Protein AF-A0A1Y5YV63-F1 (afdb_monomer)

Structure (mmCIF, N/CA/C/O backbone):
data_AF-A0A1Y5YV63-F1
#
_entry.id   AF-A0A1Y5YV63-F1
#
loop_
_atom_site.group_PDB
_atom_site.id
_atom_site.type_symbol
_atom_site.label_atom_id
_atom_site.label_alt_id
_atom_site.label_comp_id
_atom_site.label_asym_id
_atom_site.label_entity_id
_atom_site.label_seq_id
_atom_site.pdbx_PDB_ins_code
_atom_site.Cartn_x
_atom_site.Cartn_y
_atom_site.Cartn_z
_atom_site.occupancy
_atom_site.B_iso_or_equiv
_atom_site.auth_seq_id
_atom_site.auth_comp_id
_atom_site.auth_asym_id
_atom_site.auth_atom_id
_atom_site.pdbx_PDB_model_num
ATOM 1 N N . MET A 1 1 ? 2.923 13.831 8.811 1.00 59.12 1 MET A N 1
ATOM 2 C CA . MET A 1 1 ? 2.624 13.366 7.435 1.00 59.12 1 MET A CA 1
ATOM 3 C C . MET A 1 1 ? 2.087 11.944 7.505 1.00 59.12 1 MET A C 1
ATOM 5 O O . MET A 1 1 ? 2.642 11.150 8.254 1.00 59.12 1 MET A O 1
ATOM 9 N N . ASN A 1 2 ? 1.005 11.634 6.784 1.00 85.69 2 ASN A N 1
ATOM 10 C CA . ASN A 1 2 ? 0.391 10.301 6.792 1.00 85.69 2 ASN A CA 1
ATOM 11 C C . ASN A 1 2 ? 1.276 9.321 6.015 1.00 85.69 2 ASN A C 1
ATOM 13 O O . ASN A 1 2 ? 1.344 9.419 4.792 1.00 85.69 2 ASN A O 1
ATOM 17 N N . LYS A 1 3 ? 1.930 8.381 6.708 1.00 87.38 3 LYS A N 1
ATOM 18 C CA . LYS A 1 3 ? 2.785 7.338 6.107 1.00 87.38 3 LYS A CA 1
ATOM 19 C C . LYS A 1 3 ? 2.072 6.585 4.981 1.00 87.38 3 LYS A C 1
ATOM 21 O O . LYS A 1 3 ? 2.655 6.377 3.925 1.00 87.38 3 LYS A O 1
ATOM 26 N N . LYS A 1 4 ? 0.767 6.334 5.145 1.00 90.19 4 LYS A N 1
ATOM 27 C CA . LYS A 1 4 ? -0.118 5.815 4.091 1.00 90.19 4 LYS A CA 1
ATOM 28 C C . LYS A 1 4 ? -0.000 6.566 2.753 1.00 90.19 4 LY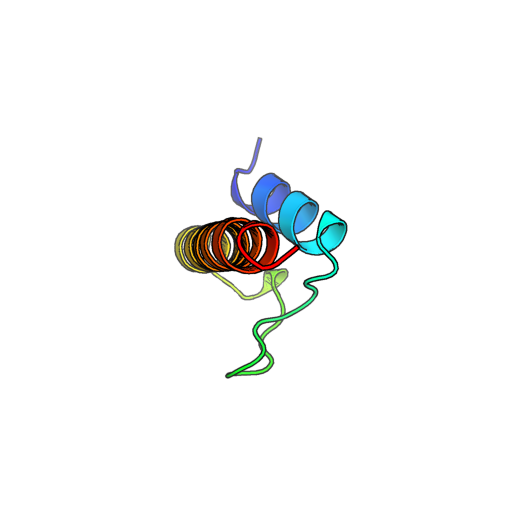S A C 1
ATOM 30 O O . LYS A 1 4 ? 0.084 5.922 1.718 1.00 90.19 4 LYS A O 1
ATOM 35 N N . ARG A 1 5 ? 0.038 7.906 2.745 1.00 91.12 5 ARG A N 1
ATOM 36 C CA . ARG A 1 5 ? 0.197 8.683 1.498 1.00 91.12 5 ARG A CA 1
ATOM 37 C C . ARG A 1 5 ? 1.555 8.446 0.842 1.00 91.12 5 ARG A C 1
ATOM 39 O O . ARG A 1 5 ? 1.596 8.251 -0.364 1.00 91.12 5 ARG A O 1
ATOM 46 N N . ILE A 1 6 ? 2.625 8.418 1.638 1.00 92.50 6 ILE A N 1
ATOM 47 C CA . ILE A 1 6 ? 3.988 8.172 1.146 1.00 92.50 6 ILE A CA 1
ATOM 48 C C . ILE A 1 6 ? 4.063 6.788 0.491 1.00 92.50 6 ILE A C 1
ATOM 50 O O . ILE A 1 6 ? 4.603 6.655 -0.600 1.00 92.50 6 ILE A O 1
ATOM 54 N N . TYR A 1 7 ? 3.472 5.764 1.113 1.00 93.44 7 TYR A N 1
ATOM 55 C CA . TYR A 1 7 ? 3.452 4.420 0.535 1.00 93.44 7 TYR A CA 1
ATOM 56 C C . TYR A 1 7 ? 2.679 4.349 -0.783 1.00 93.44 7 TYR A C 1
ATOM 58 O O . TYR A 1 7 ? 3.158 3.736 -1.732 1.00 93.44 7 TYR A O 1
ATOM 66 N N . ILE A 1 8 ? 1.533 5.028 -0.876 1.00 93.12 8 ILE A N 1
ATOM 67 C CA . ILE A 1 8 ? 0.772 5.112 -2.129 1.00 93.12 8 ILE A CA 1
ATOM 68 C C . ILE A 1 8 ? 1.604 5.799 -3.220 1.00 93.12 8 ILE A C 1
ATOM 70 O O . ILE A 1 8 ? 1.682 5.283 -4.327 1.00 93.12 8 ILE A O 1
ATOM 74 N N . GLU A 1 9 ? 2.262 6.922 -2.924 1.00 93.56 9 GLU A N 1
ATOM 75 C CA . GLU A 1 9 ? 3.110 7.625 -3.900 1.00 93.56 9 GLU A CA 1
ATOM 76 C C . GLU A 1 9 ? 4.271 6.756 -4.403 1.00 93.56 9 GLU A C 1
ATOM 78 O O . GLU A 1 9 ? 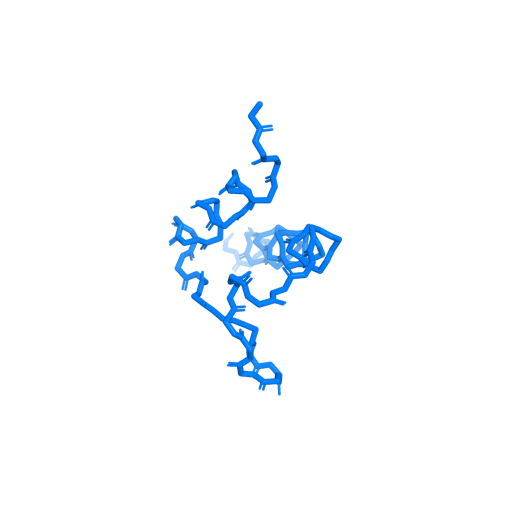4.526 6.721 -5.605 1.00 93.56 9 GLU A O 1
ATOM 83 N N . VAL A 1 10 ? 4.936 6.012 -3.512 1.00 91.88 10 VAL A N 1
ATOM 84 C CA . VAL A 1 10 ? 6.013 5.077 -3.885 1.00 91.88 10 VAL A CA 1
ATOM 85 C C . VAL A 1 10 ? 5.499 3.975 -4.813 1.00 91.88 10 VAL A C 1
ATOM 87 O O . VAL A 1 10 ? 6.144 3.676 -5.818 1.00 91.88 10 VAL A O 1
ATOM 90 N N . LEU A 1 11 ? 4.338 3.389 -4.507 1.00 91.88 11 LEU A N 1
ATOM 91 C CA . LEU A 1 11 ? 3.723 2.346 -5.334 1.00 91.88 11 LEU A CA 1
ATOM 92 C C . LEU A 1 11 ? 3.311 2.881 -6.709 1.00 91.88 11 LEU A C 1
ATOM 94 O O . LEU A 1 11 ? 3.646 2.276 -7.725 1.00 91.88 11 LEU A O 1
ATOM 98 N N . LEU A 1 12 ? 2.693 4.063 -6.758 1.00 92.62 12 LEU A N 1
ATOM 99 C CA . LEU A 1 12 ? 2.339 4.719 -8.018 1.00 92.62 12 LEU A CA 1
ATOM 100 C C . LEU A 1 12 ? 3.579 5.026 -8.867 1.00 92.62 12 LEU A C 1
ATOM 102 O O . LEU A 1 12 ? 3.551 4.833 -10.080 1.00 92.62 12 LEU A O 1
ATOM 106 N N . HIS A 1 13 ? 4.679 5.460 -8.245 1.00 91.56 13 HIS A N 1
ATOM 107 C CA . HIS A 1 13 ? 5.945 5.707 -8.940 1.00 91.56 13 HIS A CA 1
ATOM 108 C C . HIS A 1 13 ? 6.577 4.419 -9.500 1.00 91.56 13 HIS A C 1
ATOM 110 O O . HIS A 1 13 ? 7.283 4.466 -10.505 1.00 91.56 13 HIS A O 1
ATOM 116 N N . LYS A 1 14 ? 6.311 3.264 -8.879 1.00 88.00 14 LYS A N 1
ATOM 117 C CA . LYS A 1 14 ? 6.695 1.931 -9.378 1.00 88.00 14 LYS A CA 1
ATOM 118 C C . LYS A 1 14 ? 5.758 1.397 -10.474 1.00 88.00 14 LYS A C 1
ATOM 120 O O . LYS A 1 14 ? 6.057 0.373 -11.074 1.00 88.00 14 LYS A O 1
ATOM 125 N N . GLY A 1 15 ? 4.653 2.089 -10.766 1.00 89.44 15 GLY A N 1
ATOM 126 C CA . GLY A 1 15 ? 3.636 1.637 -11.722 1.00 89.44 15 GLY A CA 1
ATOM 127 C C . GLY A 1 15 ? 2.609 0.670 -11.124 1.00 89.44 15 GLY A C 1
ATOM 128 O O . GLY A 1 15 ? 1.864 0.033 -11.867 1.00 89.44 15 GLY A O 1
ATOM 129 N N . ILE A 1 16 ? 2.543 0.568 -9.795 1.00 89.69 16 ILE A N 1
ATOM 130 C CA . ILE A 1 16 ? 1.562 -0.246 -9.076 1.00 89.69 16 ILE A CA 1
ATOM 131 C C . ILE A 1 16 ? 0.399 0.658 -8.674 1.00 89.69 16 ILE A C 1
ATOM 133 O O . ILE A 1 16 ? 0.566 1.608 -7.912 1.00 89.69 16 ILE A O 1
ATOM 137 N N . TYR A 1 17 ? -0.794 0.354 -9.180 1.00 91.31 17 TYR A N 1
ATOM 138 C CA . TYR A 1 17 ? -2.002 1.164 -8.957 1.00 91.31 17 TYR A CA 1
ATOM 139 C C . TYR A 1 17 ? -3.046 0.472 -8.077 1.00 91.31 17 TYR A C 1
A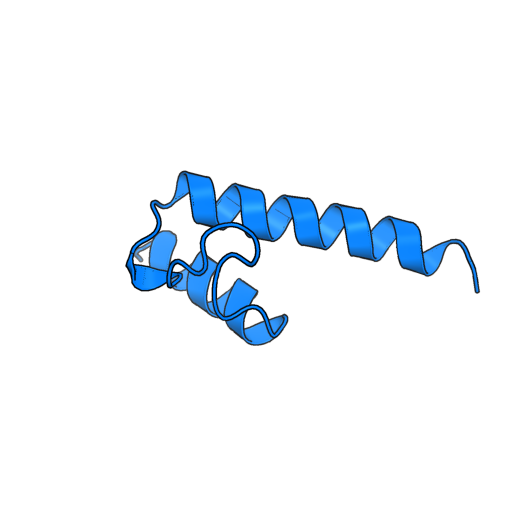TOM 141 O O . TYR A 1 17 ? -3.956 1.122 -7.565 1.00 91.31 17 TYR A O 1
ATOM 149 N N . LYS A 1 18 ? -2.935 -0.846 -7.921 1.00 91.19 18 LYS A N 1
ATOM 150 C CA . LYS A 1 18 ? -3.855 -1.712 -7.183 1.00 91.19 18 LYS A CA 1
ATOM 151 C C . LYS A 1 18 ? -3.152 -3.023 -6.846 1.00 91.19 18 LYS A C 1
ATOM 153 O O . LYS A 1 18 ? -2.146 -3.349 -7.470 1.00 91.19 18 LYS A O 1
ATOM 158 N N . GLU A 1 19 ? -3.698 -3.765 -5.896 1.00 88.31 19 GLU A N 1
ATOM 159 C CA . GLU A 1 19 ? -3.279 -5.144 -5.646 1.00 88.31 19 GLU A CA 1
ATOM 160 C C . GLU A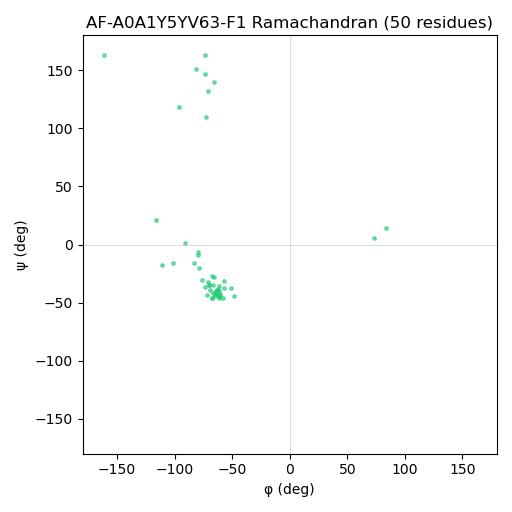 1 19 ? -3.758 -6.048 -6.793 1.00 88.31 19 GLU A C 1
ATOM 162 O O . GLU A 1 19 ? -4.916 -5.962 -7.206 1.00 88.31 19 GLU A O 1
ATOM 167 N N . GLU A 1 20 ? -2.880 -6.895 -7.332 1.00 85.25 20 GLU A N 1
ATOM 168 C CA . GLU A 1 20 ? -3.199 -7.721 -8.505 1.00 85.25 20 GLU A CA 1
ATOM 169 C C . GLU A 1 20 ? -4.137 -8.890 -8.179 1.00 85.25 20 GLU A C 1
ATOM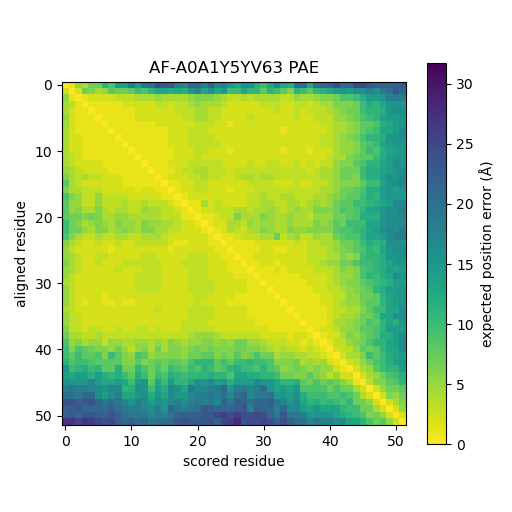 171 O O . GLU A 1 20 ? -5.034 -9.178 -8.971 1.00 85.25 20 GLU A O 1
ATOM 176 N N . ASP A 1 21 ? -3.996 -9.502 -6.998 1.00 85.06 21 ASP A N 1
ATOM 177 C CA . ASP A 1 21 ? -4.779 -10.681 -6.601 1.00 85.06 21 ASP A CA 1
ATOM 178 C C . ASP A 1 21 ? -6.247 -10.354 -6.299 1.00 85.06 21 ASP A C 1
ATOM 180 O O . ASP A 1 21 ? -7.155 -11.080 -6.705 1.00 85.06 21 ASP A O 1
ATOM 184 N N . THR A 1 22 ? -6.506 -9.256 -5.583 1.00 87.19 22 THR A N 1
ATOM 185 C CA . THR A 1 22 ? -7.875 -8.872 -5.195 1.00 87.19 22 THR A CA 1
ATOM 186 C C . THR A 1 22 ? -8.456 -7.758 -6.060 1.00 87.19 22 THR A C 1
ATOM 188 O O . THR A 1 22 ? -9.665 -7.520 -6.035 1.00 87.19 22 THR A O 1
ATOM 191 N N . GLY A 1 23 ? -7.614 -7.042 -6.810 1.00 88.25 23 GLY A N 1
ATOM 192 C CA . GLY A 1 23 ? -8.004 -5.861 -7.575 1.00 88.25 23 GLY A CA 1
ATOM 193 C C . GLY A 1 23 ? -8.280 -4.611 -6.730 1.00 88.25 23 GLY A C 1
ATOM 194 O O . GLY A 1 23 ? -8.733 -3.610 -7.293 1.00 88.25 23 GLY A O 1
ATOM 195 N N . ARG A 1 24 ? -8.036 -4.642 -5.411 1.00 92.38 24 ARG A N 1
ATOM 196 C CA . ARG A 1 24 ? -8.293 -3.514 -4.499 1.00 92.38 24 ARG A CA 1
ATOM 197 C C . ARG A 1 24 ? -7.410 -2.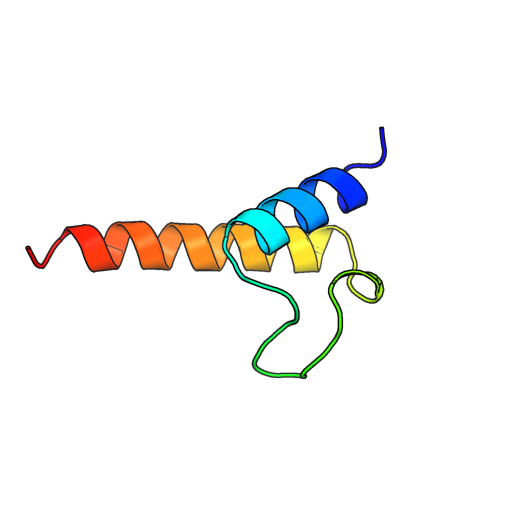310 -4.790 1.00 92.38 24 ARG A C 1
ATOM 199 O O . ARG A 1 24 ? -6.211 -2.441 -5.036 1.00 92.38 24 ARG A O 1
ATOM 206 N N . GLN A 1 25 ? -7.997 -1.118 -4.696 1.00 93.31 25 GLN A N 1
ATOM 207 C CA . GLN A 1 25 ? -7.268 0.133 -4.886 1.00 93.31 25 GLN A CA 1
ATOM 208 C C . GLN A 1 25 ? -6.372 0.432 -3.680 1.00 93.31 25 GLN A C 1
ATOM 210 O O . GLN A 1 25 ? -6.760 0.215 -2.532 1.00 93.31 25 GLN A O 1
ATOM 215 N N . LEU A 1 26 ? -5.216 1.059 -3.916 1.00 93.25 26 LEU A N 1
ATOM 216 C CA . LEU A 1 26 ? -4.260 1.404 -2.850 1.00 93.25 26 LEU A CA 1
ATOM 217 C C . LEU A 1 26 ? -4.868 2.289 -1.745 1.00 93.25 26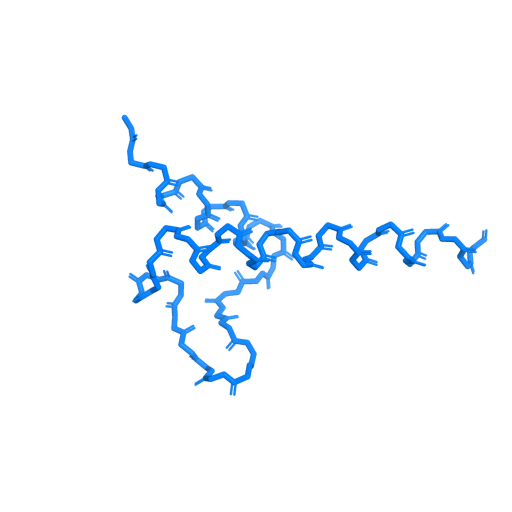 LEU A C 1
ATOM 219 O O . LEU A 1 26 ? -4.491 2.207 -0.576 1.00 93.25 26 LEU A O 1
ATOM 223 N N . TYR A 1 27 ? -5.836 3.140 -2.093 1.00 92.25 27 TYR A N 1
ATOM 224 C CA . TYR A 1 27 ? -6.521 4.006 -1.128 1.00 92.25 27 TYR A CA 1
ATOM 225 C C . TYR A 1 27 ? -7.395 3.227 -0.137 1.00 92.25 27 TYR A C 1
ATOM 227 O O . TYR A 1 27 ? -7.588 3.683 0.995 1.00 92.25 27 TYR A O 1
ATOM 235 N N . GLU A 1 28 ? -7.879 2.053 -0.540 1.00 92.00 28 GLU A N 1
ATOM 236 C CA . GLU A 1 28 ? -8.716 1.157 0.262 1.00 92.00 28 GLU A CA 1
ATOM 237 C C . GLU A 1 28 ? -7.880 0.271 1.194 1.00 92.00 28 GLU A C 1
ATOM 239 O O . GLU A 1 28 ? -8.402 -0.266 2.168 1.00 92.00 28 GLU A O 1
ATOM 244 N N . MET A 1 29 ? -6.574 0.168 0.940 1.00 92.12 29 MET A N 1
ATOM 245 C CA . MET A 1 29 ? -5.655 -0.670 1.704 1.00 92.12 29 MET A CA 1
ATOM 246 C C . MET A 1 29 ? -5.192 0.011 2.995 1.00 92.12 29 MET A C 1
ATOM 248 O O . MET A 1 29 ? -5.111 1.243 3.113 1.00 92.12 29 MET A O 1
ATOM 252 N N . SER A 1 30 ? -4.881 -0.796 4.000 1.00 93.06 30 SER A N 1
ATOM 253 C CA . SER A 1 30 ? -4.247 -0.344 5.234 1.00 93.06 30 SER A CA 1
ATOM 254 C C . SER A 1 30 ? -2.765 -0.015 5.019 1.00 93.06 30 SER A C 1
ATOM 256 O O . SER A 1 30 ? -2.139 -0.426 4.046 1.00 93.06 30 SER A O 1
ATOM 258 N N . GLU A 1 31 ? -2.174 0.727 5.959 1.00 92.19 31 GLU A N 1
ATOM 259 C CA . GLU A 1 31 ? -0.746 1.070 5.917 1.00 92.19 31 GLU A CA 1
ATOM 260 C C . GLU A 1 31 ? 0.158 -0.174 5.852 1.00 92.19 31 GLU A C 1
ATOM 262 O O . GLU A 1 31 ? 1.159 -0.169 5.141 1.00 92.19 31 GLU A O 1
ATOM 267 N N . LYS A 1 32 ? -0.224 -1.248 6.556 1.00 92.00 32 LYS A N 1
ATOM 268 C CA . LYS A 1 32 ? 0.515 -2.513 6.575 1.00 92.00 32 LYS A CA 1
ATOM 269 C C . LYS A 1 32 ? 0.470 -3.219 5.220 1.00 92.00 32 LYS A C 1
ATOM 271 O O . LYS A 1 32 ? 1.508 -3.657 4.747 1.00 92.00 32 LYS A O 1
ATOM 276 N N . GLU A 1 33 ? -0.700 -3.307 4.593 1.00 92.44 33 GLU A N 1
ATOM 277 C CA . GLU A 1 33 ? -0.838 -3.953 3.279 1.00 92.44 33 GLU A CA 1
ATOM 278 C C . GLU A 1 33 ? -0.049 -3.196 2.198 1.00 92.44 33 GLU A C 1
ATOM 280 O O . GLU A 1 33 ? 0.645 -3.806 1.390 1.00 92.44 33 GLU A O 1
ATOM 285 N N . LEU A 1 34 ? -0.068 -1.858 2.234 1.00 92.69 34 LEU A N 1
ATOM 286 C CA . LEU A 1 34 ? 0.751 -1.033 1.341 1.00 92.69 34 LEU A CA 1
ATOM 287 C C . LEU A 1 34 ? 2.254 -1.264 1.548 1.00 92.69 34 LEU A C 1
ATOM 289 O O . LEU A 1 34 ? 3.015 -1.272 0.585 1.00 92.69 34 LEU A O 1
ATOM 293 N N . PHE A 1 35 ? 2.693 -1.451 2.793 1.00 91.31 35 PHE A N 1
ATOM 294 C CA . PHE A 1 35 ? 4.090 -1.753 3.095 1.00 91.31 35 PHE A CA 1
ATOM 295 C C . PHE A 1 35 ? 4.518 -3.127 2.558 1.00 91.31 35 PHE A C 1
ATOM 297 O O . PHE A 1 35 ? 5.600 -3.239 1.982 1.00 91.31 35 PHE A O 1
ATOM 304 N N . GLU A 1 36 ? 3.669 -4.150 2.691 1.00 90.75 36 GLU A N 1
ATOM 305 C C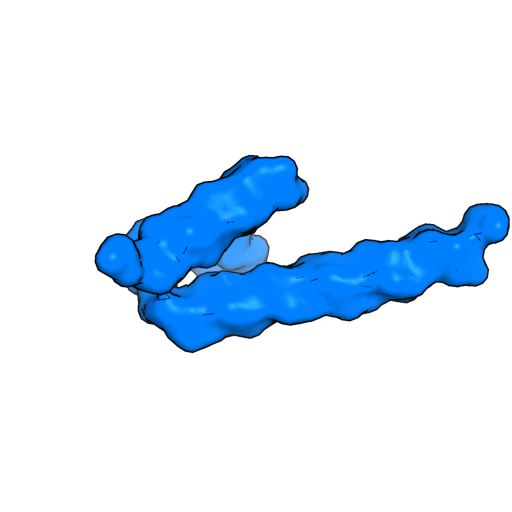A . GLU A 1 36 ? 3.937 -5.484 2.137 1.00 90.75 36 GLU A CA 1
ATOM 306 C C . GLU A 1 36 ? 4.020 -5.457 0.603 1.00 90.75 36 GLU A C 1
ATOM 308 O O . GLU A 1 36 ? 4.933 -6.060 0.046 1.00 90.75 36 GLU A O 1
ATOM 313 N N . LEU A 1 37 ? 3.160 -4.683 -0.077 1.00 89.25 37 LEU A N 1
ATOM 314 C CA . LEU A 1 37 ? 3.256 -4.465 -1.528 1.00 89.25 37 LEU A CA 1
ATOM 315 C C . LEU A 1 37 ? 4.607 -3.862 -1.933 1.00 89.25 37 LEU A C 1
ATOM 317 O O . LEU A 1 37 ? 5.250 -4.337 -2.866 1.00 89.25 37 LEU A O 1
ATOM 321 N N . ILE A 1 38 ? 5.067 -2.830 -1.216 1.00 88.81 38 ILE A N 1
ATOM 322 C CA . ILE A 1 38 ? 6.369 -2.200 -1.487 1.00 88.81 38 ILE A CA 1
ATOM 323 C C . ILE A 1 38 ? 7.502 -3.209 -1.286 1.00 88.81 38 ILE A C 1
ATOM 325 O O . ILE A 1 38 ? 8.434 -3.257 -2.087 1.00 88.81 38 ILE A O 1
ATOM 329 N N . LYS A 1 39 ? 7.437 -4.003 -0.214 1.00 87.06 39 LYS A N 1
ATOM 330 C CA . LYS A 1 39 ? 8.467 -4.987 0.120 1.00 87.06 39 LYS A CA 1
ATOM 331 C C . LYS A 1 39 ? 8.523 -6.127 -0.902 1.00 87.06 39 LYS A C 1
ATOM 333 O O . LYS A 1 39 ? 9.616 -6.449 -1.363 1.00 87.06 39 LYS A O 1
ATOM 338 N N . GLY A 1 40 ? 7.373 -6.681 -1.288 1.00 82.56 40 GLY A N 1
ATOM 339 C CA . GLY A 1 40 ? 7.285 -7.730 -2.307 1.00 82.56 40 GLY A CA 1
ATOM 340 C C . GLY A 1 40 ? 7.807 -7.269 -3.670 1.00 82.56 40 GLY A C 1
ATOM 341 O O . GLY A 1 40 ? 8.483 -8.022 -4.366 1.00 82.56 40 GLY A O 1
ATOM 342 N N . ASP A 1 41 ? 7.587 -6.001 -4.026 1.00 77.62 41 ASP A N 1
ATOM 343 C CA . ASP A 1 41 ? 8.135 -5.430 -5.258 1.00 77.62 41 ASP A CA 1
ATOM 344 C C . ASP A 1 41 ? 9.667 -5.260 -5.205 1.00 77.62 41 ASP A C 1
ATOM 346 O O . ASP A 1 41 ? 10.370 -5.550 -6.172 1.00 77.62 41 ASP A O 1
ATOM 350 N N . VAL A 1 42 ? 10.220 -4.856 -4.053 1.00 71.44 42 VAL A N 1
ATOM 351 C CA . VAL A 1 42 ? 11.681 -4.760 -3.852 1.00 71.44 42 VAL A CA 1
ATOM 352 C C . VAL A 1 42 ? 12.363 -6.127 -3.966 1.00 71.44 42 VAL A C 1
ATOM 354 O O . VAL A 1 42 ? 13.436 -6.211 -4.562 1.00 71.44 42 VAL A O 1
ATOM 357 N N . GLU A 1 43 ? 11.754 -7.189 -3.433 1.00 68.12 43 GLU A N 1
ATOM 358 C CA . GLU A 1 43 ? 12.278 -8.561 -3.532 1.00 68.12 43 GLU A CA 1
ATOM 359 C C . GLU A 1 43 ? 12.264 -9.089 -4.980 1.00 68.12 43 GLU A C 1
ATOM 361 O O . GLU A 1 43 ? 13.200 -9.773 -5.404 1.00 68.12 43 GLU A O 1
ATOM 366 N N . ASN A 1 44 ? 11.260 -8.714 -5.777 1.00 62.78 44 ASN A N 1
ATOM 367 C CA . ASN A 1 44 ? 11.217 -9.046 -7.204 1.00 62.78 44 ASN A CA 1
ATOM 368 C C . ASN A 1 44 ? 12.270 -8.280 -8.027 1.00 62.78 44 ASN A C 1
ATOM 370 O O . ASN A 1 44 ? 12.847 -8.835 -8.969 1.00 62.78 44 ASN A O 1
ATOM 374 N N . GLU A 1 45 ? 12.571 -7.028 -7.667 1.00 60.34 45 GLU A N 1
ATOM 375 C CA . GLU A 1 45 ? 13.565 -6.202 -8.367 1.00 60.34 45 GLU A CA 1
ATOM 376 C C . GLU A 1 45 ? 15.010 -6.698 -8.145 1.00 60.34 45 GLU A C 1
ATOM 378 O O . GLU A 1 45 ? 15.844 -6.658 -9.056 1.00 60.34 45 GLU A O 1
ATOM 383 N N . THR A 1 46 ? 15.326 -7.222 -6.955 1.00 58.19 46 THR A N 1
ATOM 384 C CA . THR A 1 46 ? 16.627 -7.861 -6.685 1.00 58.19 46 THR A CA 1
ATOM 385 C C . THR A 1 46 ? 16.780 -9.200 -7.400 1.00 58.19 46 THR A C 1
ATOM 387 O O . THR A 1 46 ? 17.887 -9.525 -7.831 1.00 58.19 46 THR A O 1
ATOM 390 N N . HIS A 1 47 ? 15.695 -9.951 -7.600 1.00 52.03 47 HIS A N 1
ATOM 391 C CA . HIS A 1 47 ? 15.747 -11.231 -8.311 1.00 52.03 47 HIS A CA 1
ATOM 392 C C . HIS A 1 47 ? 15.874 -11.073 -9.836 1.00 52.03 47 HIS A C 1
ATOM 394 O O . HIS A 1 47 ? 16.521 -11.888 -10.496 1.00 52.03 47 HIS A O 1
ATOM 400 N N . THR A 1 48 ? 15.322 -10.000 -10.409 1.00 50.31 48 THR A N 1
ATOM 401 C CA . THR A 1 48 ? 15.408 -9.719 -11.855 1.00 50.31 48 THR A CA 1
ATOM 402 C C . THR A 1 48 ? 16.746 -9.115 -12.288 1.00 50.31 48 THR A C 1
ATOM 404 O O . THR A 1 48 ? 17.125 -9.254 -13.451 1.00 50.31 48 THR A O 1
ATOM 407 N N . LYS A 1 49 ? 17.522 -8.516 -11.373 1.00 47.28 49 LYS A N 1
ATOM 408 C CA . LYS A 1 49 ? 18.884 -8.025 -11.668 1.00 47.28 49 LYS A CA 1
ATOM 409 C C . LYS A 1 49 ? 19.968 -9.112 -11.662 1.00 47.28 49 LYS A C 1
ATOM 411 O O . LYS A 1 49 ? 21.078 -8.824 -12.095 1.00 47.28 49 LYS A O 1
ATOM 416 N N . LEU A 1 50 ? 19.671 -10.344 -11.235 1.00 49.47 50 LEU A N 1
ATOM 417 C CA . LEU A 1 50 ? 20.651 -11.442 -11.201 1.00 49.47 50 LEU A CA 1
ATOM 418 C C . LEU A 1 50 ? 20.691 -12.305 -12.481 1.00 49.47 50 LEU A C 1
ATOM 420 O O . LEU A 1 50 ? 21.447 -13.270 -12.533 1.00 49.47 50 LEU A O 1
ATOM 424 N N . GLN A 1 51 ? 19.890 -11.984 -13.503 1.00 47.00 51 GLN A N 1
ATOM 425 C CA . GLN A 1 51 ? 19.844 -12.732 -14.773 1.00 47.00 51 GLN A CA 1
ATOM 426 C C . GLN A 1 51 ? 20.297 -11.923 -16.001 1.00 47.00 51 GLN A C 1
ATOM 428 O O . GLN A 1 51 ? 19.936 -12.273 -17.124 1.00 47.00 51 GLN A O 1
ATOM 433 N N . LYS A 1 52 ? 21.067 -10.844 -15.821 1.00 42.38 52 LYS A N 1
ATOM 434 C CA . LYS A 1 52 ? 21.606 -10.062 -16.943 1.00 42.38 52 LYS A CA 1
ATOM 435 C C . LYS A 1 52 ? 23.121 -10.112 -17.018 1.00 42.38 52 LYS A C 1
ATOM 437 O O . LYS A 1 52 ? 23.754 -9.995 -15.948 1.00 42.38 52 LYS A O 1
#

Secondary structure (DSSP, 8-state):
--HHHHHHHHHHHTT--B-TTT--BGGGS-HHHHHHHHHHHHHHHHHHGGG-

Mean predicted aligned error: 6.36 Å

Foldseek 3Di:
DPLLVVLCVLCVVVVHQADPPPRHGSVPDDSVVSVVVVVVVVVVVVVVVVPD

Organism: NCBI:txid2026187

pLDDT: mean 82.16, std 15.35, range [42.38, 93.56]

Sequence (52 aa):
MNKKRIYIEVLLHKGIYKEEDTGRQLYEMSEKELFELIKGDVENETHTKLQK

InterPro domains:
  IPR025072 Fur-regulated basic protein A [PF13076] (3-39)

Solvent-accessible surface area (backbone atoms only — not comparable to full-atom values): 3181 Å² total; per-residue (Å²): 1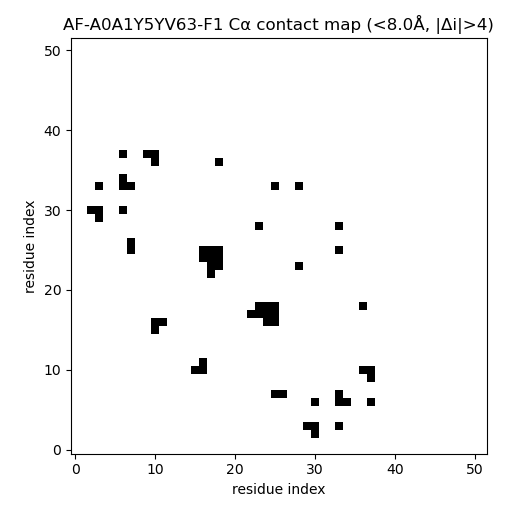31,65,63,54,56,56,45,48,52,55,34,48,76,72,72,43,72,46,45,82,91,80,61,46,47,58,88,80,48,53,60,65,59,44,49,49,53,54,50,55,49,52,57,50,53,61,59,63,63,74,78,117

Radius of gyration: 11.75 Å; Cα contacts (8 Å, |Δi|>4): 30; chains: 1; bounding box: 30×26×24 Å